Protein AF-A0A087N7C6-F1 (afdb_monomer_lite)

Secondary structure (DSSP, 8-state):
-HHHHHHHHHTT----S-SSS--HHHHHHHHHHHHHTT--------HHHHHHHHHHHH-

Foldseek 3Di:
DLLLCVLLVVVVQCLDHSPVDRDPSQLVSLQVLCVVVVHPRPSDDDVVSVVVSCVVVVD

Structure (mmCIF, N/CA/C/O backbone):
data_AF-A0A087N7C6-F1
#
_entry.id   AF-A0A087N7C6-F1
#
loop_
_atom_site.group_PDB
_atom_site.id
_atom_site.type_symbol
_atom_site.label_atom_id
_atom_site.label_alt_id
_atom_site.label_comp_id
_atom_site.label_asym_id
_atom_site.label_entity_id
_atom_site.label_seq_id
_atom_site.pdbx_PDB_ins_code
_atom_site.Cartn_x
_atom_site.Cartn_y
_atom_site.Cartn_z
_atom_site.occupancy
_atom_site.B_iso_or_equiv
_atom_site.auth_seq_id
_atom_site.auth_comp_id
_atom_site.auth_asym_id
_atom_site.auth_atom_id
_atom_site.pdbx_PDB_model_num
ATOM 1 N N . MET A 1 1 ? 3.398 -6.161 1.331 1.00 86.62 1 MET A N 1
ATOM 2 C CA . MET A 1 1 ? 3.476 -5.640 -0.054 1.00 86.62 1 MET A CA 1
ATOM 3 C C . MET A 1 1 ? 2.334 -6.101 -0.940 1.00 86.62 1 MET A C 1
ATOM 5 O O . MET A 1 1 ? 1.573 -5.254 -1.386 1.00 86.62 1 MET A O 1
ATOM 9 N N . GLU A 1 2 ? 2.166 -7.404 -1.175 1.00 90.00 2 GLU A N 1
ATOM 10 C CA . GLU A 1 2 ? 1.096 -7.916 -2.050 1.00 90.00 2 GLU A CA 1
ATOM 11 C C . GLU A 1 2 ? -0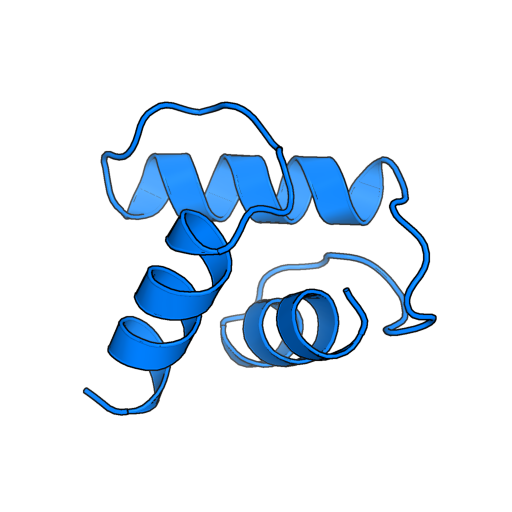.301 -7.459 -1.598 1.00 90.00 2 GLU A C 1
ATOM 13 O O . GLU A 1 2 ? -1.108 -7.008 -2.407 1.00 90.00 2 GLU A O 1
ATOM 18 N N . THR A 1 3 ? -0.554 -7.479 -0.287 1.00 90.44 3 THR A N 1
ATOM 19 C CA . THR A 1 3 ? -1.795 -6.978 0.315 1.00 90.44 3 THR A CA 1
ATOM 20 C C . THR A 1 3 ? -2.048 -5.508 -0.013 1.00 90.44 3 THR A C 1
ATOM 22 O O . THR A 1 3 ? -3.133 -5.181 -0.470 1.00 90.44 3 THR A O 1
ATOM 25 N N . ILE A 1 4 ? -1.046 -4.632 0.128 1.00 90.19 4 ILE A N 1
ATOM 26 C CA . ILE A 1 4 ? -1.165 -3.195 -0.186 1.00 90.19 4 ILE A CA 1
ATOM 27 C C . ILE A 1 4 ? -1.601 -3.004 -1.644 1.00 90.19 4 ILE A C 1
ATOM 29 O O . ILE A 1 4 ? -2.541 -2.266 -1.914 1.00 90.19 4 ILE A O 1
ATOM 33 N N . GLN A 1 5 ? -0.989 -3.733 -2.581 1.00 91.56 5 GLN A N 1
ATOM 34 C CA . GLN A 1 5 ? -1.363 -3.687 -3.999 1.00 91.56 5 GLN A CA 1
ATOM 35 C C . GLN A 1 5 ? -2.800 -4.176 -4.235 1.00 91.56 5 GLN A C 1
ATOM 37 O O . GLN A 1 5 ? -3.544 -3.551 -4.985 1.00 91.56 5 GLN A O 1
ATOM 42 N N . LYS A 1 6 ? -3.225 -5.257 -3.570 1.00 92.00 6 LYS A N 1
ATOM 43 C CA . LYS A 1 6 ? -4.609 -5.758 -3.653 1.00 92.00 6 LYS A CA 1
ATOM 44 C C . LYS A 1 6 ? -5.628 -4.754 -3.110 1.00 92.00 6 LYS A C 1
ATOM 46 O O . LYS A 1 6 ? -6.681 -4.576 -3.717 1.00 92.00 6 LYS A O 1
ATOM 51 N N . LEU A 1 7 ? -5.328 -4.103 -1.987 1.00 91.94 7 LEU A N 1
ATOM 52 C CA . LEU A 1 7 ? -6.209 -3.104 -1.376 1.00 91.94 7 LEU A CA 1
ATOM 53 C C . LEU A 1 7 ? -6.293 -1.842 -2.243 1.00 91.94 7 LEU A C 1
ATOM 55 O O . LEU A 1 7 ? -7.388 -1.372 -2.531 1.00 91.94 7 LEU A O 1
ATOM 59 N N . LEU A 1 8 ? -5.158 -1.360 -2.754 1.00 90.62 8 LEU A N 1
ATOM 60 C CA . LEU A 1 8 ? -5.110 -0.246 -3.704 1.00 90.62 8 LEU A CA 1
ATOM 61 C C . LEU A 1 8 ? -5.933 -0.541 -4.969 1.00 90.62 8 LEU A C 1
ATOM 63 O O . LEU A 1 8 ? -6.707 0.310 -5.394 1.00 90.62 8 LEU A O 1
ATOM 67 N N . LEU A 1 9 ? -5.838 -1.754 -5.529 1.00 90.25 9 LEU A N 1
ATOM 68 C CA . LEU A 1 9 ? -6.681 -2.177 -6.658 1.00 90.25 9 LEU A CA 1
ATOM 69 C C . LEU A 1 9 ? -8.176 -2.139 -6.315 1.00 90.25 9 LEU A C 1
ATOM 71 O O . LEU A 1 9 ? -8.982 -1.696 -7.129 1.00 90.25 9 LEU A O 1
ATOM 75 N N . ARG A 1 10 ? -8.554 -2.574 -5.107 1.00 90.31 10 ARG A N 1
ATOM 76 C CA . ARG A 1 10 ? -9.949 -2.520 -4.635 1.00 90.31 10 ARG A CA 1
ATOM 77 C C . ARG A 1 10 ? -10.480 -1.097 -4.496 1.00 90.31 10 ARG A C 1
ATOM 79 O O . ARG A 1 10 ? -11.663 -0.881 -4.723 1.00 90.31 10 ARG A O 1
ATOM 86 N N . LEU A 1 11 ? -9.616 -0.148 -4.153 1.00 88.25 11 LEU A N 1
ATOM 87 C CA . LEU A 1 11 ? -9.955 1.272 -4.037 1.00 88.25 11 LEU A CA 1
ATOM 88 C C . LEU A 1 11 ? -9.946 2.007 -5.387 1.00 88.25 11 LEU A C 1
ATOM 90 O O . LEU A 1 11 ? -10.150 3.216 -5.429 1.00 88.25 11 LEU A O 1
ATOM 94 N N . GLY A 1 12 ? -9.711 1.298 -6.496 1.00 88.88 12 GLY A N 1
ATOM 95 C CA . GLY A 1 12 ? -9.645 1.887 -7.834 1.00 88.88 12 GLY A CA 1
ATOM 96 C C . GLY A 1 12 ? -8.307 2.557 -8.154 1.00 88.88 12 GLY A C 1
ATOM 97 O O . GLY A 1 12 ? -8.159 3.164 -9.215 1.00 88.88 12 GLY A O 1
ATOM 98 N N . CYS A 1 13 ? -7.307 2.437 -7.278 1.00 88.62 13 CYS A N 1
ATOM 99 C CA . CYS A 1 13 ? -5.942 2.825 -7.605 1.00 88.62 13 CYS A CA 1
ATOM 100 C C . CYS A 1 13 ? -5.304 1.790 -8.547 1.00 88.62 13 CYS A C 1
ATOM 102 O O . CYS A 1 13 ? -5.695 0.624 -8.596 1.00 88.62 13 CYS A O 1
ATOM 104 N N . GLN A 1 14 ? -4.270 2.208 -9.280 1.00 89.62 14 GLN A N 1
ATOM 105 C CA . GLN A 1 14 ? -3.573 1.364 -10.255 1.00 89.62 14 GLN A CA 1
ATOM 106 C C . GLN A 1 14 ? -2.122 1.094 -9.821 1.00 89.62 14 GLN A C 1
ATOM 108 O O . GLN A 1 14 ? -1.188 1.595 -10.444 1.00 89.62 14 GLN A O 1
ATOM 113 N N . PRO A 1 15 ? -1.890 0.289 -8.766 1.00 88.06 15 PRO A N 1
ATOM 114 C CA . PRO A 1 15 ? -0.544 -0.025 -8.285 1.00 88.06 15 PRO A CA 1
ATOM 115 C C . PRO A 1 15 ? 0.229 -0.990 -9.198 1.00 88.06 15 PRO A C 1
ATOM 117 O O . PRO A 1 15 ? 1.359 -1.357 -8.874 1.00 88.06 15 PRO A O 1
ATOM 120 N N . GLY A 1 16 ? -0.373 -1.431 -10.305 1.00 85.31 16 GLY A N 1
ATOM 121 C CA . GLY A 1 16 ? 0.113 -2.543 -11.113 1.00 85.31 16 GLY A CA 1
ATOM 122 C C . GLY A 1 16 ? -0.265 -3.906 -10.517 1.00 85.31 16 GLY A C 1
ATOM 123 O O . GLY A 1 16 ? -1.080 -3.983 -9.593 1.00 85.31 16 GLY A O 1
ATOM 124 N N . PRO A 1 17 ? 0.291 -5.005 -11.051 1.00 85.31 17 PRO A N 1
ATOM 125 C CA . PRO A 1 17 ? -0.055 -6.343 -10.598 1.00 85.31 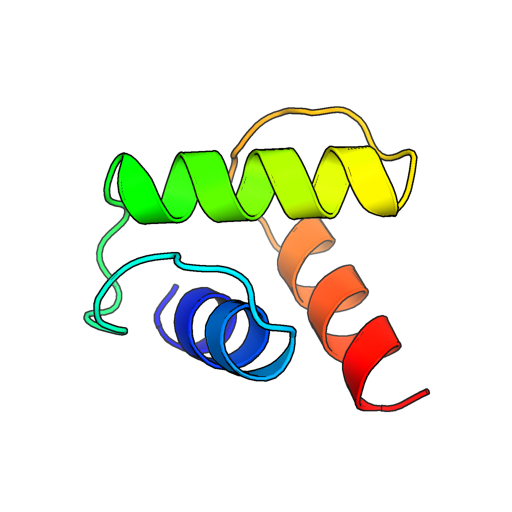17 PRO A CA 1
ATOM 126 C 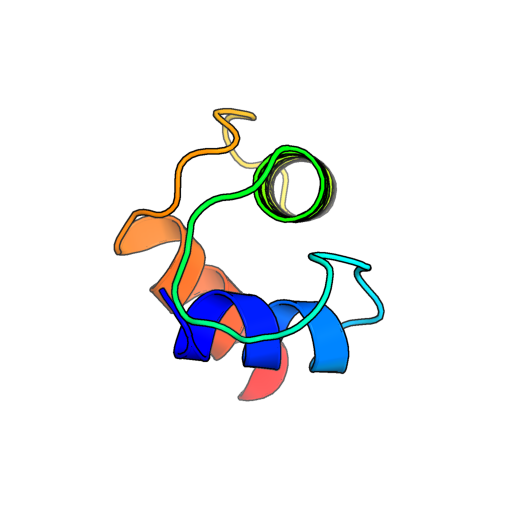C . PRO A 1 17 ? 0.421 -6.571 -9.158 1.00 85.31 17 PRO A C 1
ATOM 128 O O . PRO A 1 17 ? 1.541 -6.192 -8.800 1.00 85.31 17 PRO A O 1
ATOM 131 N N . ALA A 1 18 ? -0.416 -7.226 -8.347 1.00 85.75 18 ALA A N 1
ATOM 132 C CA . ALA A 1 18 ? -0.112 -7.567 -6.959 1.00 85.75 18 ALA A CA 1
ATOM 133 C C . ALA A 1 18 ? 0.927 -8.699 -6.878 1.00 85.75 18 ALA A C 1
ATOM 135 O O . ALA A 1 18 ? 0.616 -9.838 -6.550 1.00 85.75 18 ALA A O 1
ATOM 136 N N . THR A 1 19 ? 2.165 -8.386 -7.248 1.00 83.38 19 THR A N 1
ATOM 137 C CA . THR A 1 19 ? 3.305 -9.315 -7.270 1.00 83.38 19 THR A CA 1
ATOM 138 C C . THR A 1 19 ? 4.082 -9.325 -5.956 1.00 83.38 19 THR A C 1
ATOM 140 O O . THR A 1 19 ? 5.053 -10.064 -5.818 1.00 83.38 19 THR A O 1
ATOM 143 N N . GLY A 1 20 ? 3.724 -8.449 -5.011 1.00 84.44 20 GLY A N 1
ATOM 144 C CA . GLY A 1 20 ? 4.473 -8.246 -3.774 1.00 84.44 20 GLY A CA 1
ATOM 145 C C . GLY A 1 20 ? 5.764 -7.443 -3.946 1.00 84.44 20 GLY A C 1
ATOM 146 O O . GLY A 1 20 ? 6.459 -7.206 -2.959 1.00 84.44 20 GLY A O 1
ATOM 147 N N . ARG A 1 21 ? 6.076 -6.978 -5.161 1.00 88.75 21 ARG A N 1
ATOM 148 C CA . ARG A 1 21 ? 7.237 -6.126 -5.448 1.00 88.75 21 ARG A CA 1
ATOM 149 C C . ARG A 1 21 ? 6.846 -4.657 -5.464 1.00 88.75 21 ARG A C 1
ATOM 151 O O . ARG A 1 21 ? 5.841 -4.303 -6.072 1.00 88.75 21 ARG A O 1
ATOM 158 N N . MET A 1 22 ? 7.662 -3.801 -4.853 1.00 84.31 22 MET A N 1
ATOM 159 C CA . MET A 1 22 ? 7.501 -2.356 -4.997 1.00 84.31 22 MET A CA 1
ATOM 160 C C . MET A 1 22 ? 7.873 -1.956 -6.428 1.00 84.31 22 MET A C 1
ATOM 162 O O . MET A 1 22 ? 8.991 -2.202 -6.874 1.00 84.31 22 MET A O 1
ATOM 166 N N . THR A 1 23 ? 6.926 -1.364 -7.149 1.00 88.94 23 THR A N 1
ATOM 167 C CA . THR A 1 23 ? 7.148 -0.808 -8.490 1.00 88.94 23 THR A CA 1
ATOM 168 C C . THR A 1 23 ? 6.824 0.685 -8.485 1.00 88.94 23 THR A C 1
ATOM 170 O O . THR A 1 23 ? 6.070 1.123 -7.611 1.00 88.94 23 THR A O 1
ATOM 173 N N . PRO A 1 24 ? 7.308 1.469 -9.465 1.00 91.38 24 PRO A N 1
ATOM 174 C CA . PRO A 1 24 ? 6.938 2.881 -9.583 1.00 91.38 24 PRO A CA 1
ATOM 175 C C . PRO A 1 24 ? 5.420 3.102 -9.669 1.00 91.38 24 PRO A C 1
ATOM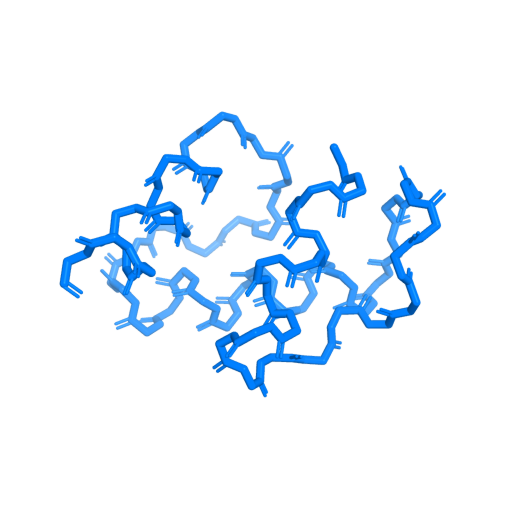 177 O O . PRO A 1 24 ? 4.902 4.050 -9.090 1.00 91.38 24 PRO A O 1
ATOM 180 N N . ALA A 1 25 ? 4.684 2.188 -10.315 1.00 90.25 25 ALA A N 1
ATOM 181 C CA . ALA A 1 25 ? 3.221 2.231 -10.355 1.00 90.25 25 ALA A CA 1
ATOM 182 C C . ALA A 1 25 ? 2.605 2.051 -8.958 1.00 90.25 25 ALA A C 1
ATOM 184 O O . ALA A 1 25 ? 1.685 2.773 -8.581 1.00 90.25 25 ALA A O 1
ATOM 185 N N . THR A 1 26 ? 3.143 1.123 -8.160 1.00 91.38 26 THR A N 1
ATOM 186 C CA . THR A 1 26 ? 2.717 0.926 -6.767 1.00 91.38 26 THR A CA 1
ATOM 187 C C . THR A 1 26 ? 3.012 2.154 -5.915 1.00 91.38 26 THR A C 1
ATOM 189 O O . THR A 1 26 ? 2.138 2.588 -5.174 1.00 91.38 26 THR A O 1
ATOM 192 N N . GLN A 1 27 ? 4.204 2.736 -6.049 1.00 92.81 27 GLN A N 1
ATOM 193 C CA . GLN A 1 27 ? 4.584 3.961 -5.345 1.00 92.81 27 GLN A CA 1
ATOM 194 C C . GLN A 1 27 ? 3.640 5.116 -5.695 1.00 92.81 27 GLN A C 1
ATOM 196 O O . GLN A 1 27 ? 3.125 5.776 -4.800 1.00 92.81 27 GLN A O 1
ATOM 201 N N . PHE A 1 28 ? 3.337 5.314 -6.978 1.00 93.00 28 PHE A N 1
ATOM 202 C CA . PHE A 1 28 ? 2.415 6.361 -7.416 1.00 93.00 28 PHE A CA 1
ATOM 203 C C . PHE A 1 28 ? 0.981 6.135 -6.915 1.00 93.00 28 PHE A C 1
ATOM 205 O O . PHE A 1 28 ? 0.297 7.078 -6.524 1.00 93.00 28 PHE A O 1
ATOM 212 N N . ALA A 1 29 ? 0.525 4.880 -6.879 1.00 93.38 29 ALA A N 1
ATOM 213 C CA . ALA A 1 29 ? -0.768 4.530 -6.303 1.00 93.38 29 ALA A CA 1
ATOM 214 C C . ALA A 1 29 ? -0.830 4.819 -4.794 1.00 93.38 29 ALA A C 1
ATOM 216 O O . ALA A 1 29 ? -1.850 5.315 -4.323 1.00 93.38 29 ALA A O 1
ATOM 217 N N . ILE A 1 30 ? 0.260 4.563 -4.062 1.00 93.25 30 ILE A N 1
ATOM 218 C CA . ILE A 1 30 ? 0.387 4.930 -2.646 1.00 93.25 30 ILE A CA 1
ATOM 219 C C . ILE A 1 30 ? 0.339 6.450 -2.492 1.00 93.25 30 ILE A C 1
ATOM 221 O O . ILE A 1 30 ? -0.473 6.934 -1.718 1.00 93.25 30 ILE A O 1
ATOM 225 N N . MET A 1 31 ? 1.118 7.197 -3.280 1.00 93.19 31 MET A N 1
ATOM 226 C CA . MET A 1 31 ? 1.139 8.665 -3.227 1.00 93.19 31 MET A CA 1
ATOM 227 C C . MET A 1 31 ? -0.245 9.273 -3.461 1.00 93.19 31 MET A C 1
ATOM 229 O O . MET A 1 31 ? -0.663 10.162 -2.727 1.00 93.19 31 MET A O 1
ATOM 233 N N . LYS A 1 32 ? -0.986 8.766 -4.452 1.00 92.44 32 LYS A N 1
ATOM 234 C CA . LYS A 1 32 ? -2.365 9.201 -4.702 1.00 92.44 32 LYS A CA 1
ATOM 235 C C . LYS A 1 32 ? -3.303 8.874 -3.550 1.00 92.44 32 LYS A C 1
ATOM 237 O O . LYS A 1 32 ? -4.212 9.645 -3.267 1.00 92.44 32 LYS A O 1
ATOM 242 N N . PHE A 1 33 ? -3.143 7.716 -2.922 1.00 92.12 33 PHE A N 1
ATOM 243 C CA . PHE A 1 33 ? -3.957 7.371 -1.764 1.00 92.12 33 PHE A CA 1
ATOM 244 C C . PHE A 1 33 ? -3.628 8.281 -0.572 1.00 92.12 33 PHE A C 1
ATOM 246 O O . PHE A 1 33 ? -4.542 8.819 0.041 1.00 92.12 33 PHE A O 1
ATOM 253 N N . GLU A 1 34 ? -2.344 8.524 -0.303 1.00 93.06 34 GLU A N 1
ATOM 254 C CA . GLU A 1 34 ? -1.895 9.457 0.738 1.00 93.06 34 GLU A CA 1
ATOM 255 C C . GLU A 1 34 ? -2.444 10.869 0.504 1.00 93.06 34 GLU A C 1
ATOM 257 O O . GLU A 1 34 ? -2.965 11.474 1.434 1.00 93.06 34 GLU A O 1
ATOM 262 N N . GLU A 1 35 ? -2.402 11.360 -0.737 1.00 93.06 35 GLU A N 1
ATOM 263 C CA . GLU A 1 35 ? -2.973 12.656 -1.123 1.00 93.06 35 GLU A CA 1
ATOM 264 C C . GLU A 1 35 ? -4.481 12.729 -0.839 1.00 93.06 35 GLU A C 1
ATOM 266 O O . GLU A 1 35 ? -4.945 13.689 -0.224 1.00 93.06 35 GLU A O 1
ATOM 271 N N . ASN A 1 36 ? -5.242 11.704 -1.235 1.00 90.62 36 ASN A N 1
ATOM 272 C CA . ASN A 1 36 ? -6.694 11.661 -1.025 1.00 90.62 36 ASN A CA 1
ATOM 273 C C . ASN A 1 36 ? -7.085 11.608 0.458 1.00 90.62 36 ASN A C 1
ATOM 275 O O . ASN A 1 36 ? -8.108 12.165 0.846 1.00 90.62 36 ASN A O 1
ATOM 279 N N . GLU A 1 37 ? -6.280 10.941 1.279 1.00 89.81 37 GLU A N 1
ATOM 280 C CA . GLU A 1 37 ? -6.509 10.814 2.720 1.00 89.81 37 GLU A CA 1
ATOM 281 C C . GLU A 1 37 ? -5.909 11.987 3.524 1.00 89.81 37 GLU A C 1
ATOM 283 O O . GLU A 1 37 ? -6.010 12.014 4.750 1.00 89.81 37 GLU A O 1
ATOM 288 N N . GLY A 1 38 ? -5.265 12.961 2.867 1.00 91.25 38 GLY A N 1
ATOM 289 C CA . GLY A 1 38 ? -4.610 14.093 3.535 1.00 91.25 38 GLY A CA 1
ATOM 290 C C . GLY A 1 38 ? -3.379 13.700 4.362 1.00 91.25 38 GLY A C 1
ATOM 291 O O . GLY A 1 38 ? -2.995 14.412 5.292 1.00 91.25 38 GLY A O 1
ATOM 292 N N . MET A 1 39 ? -2.765 12.559 4.047 1.00 90.12 39 MET A N 1
ATOM 293 C CA . MET A 1 39 ? -1.558 12.049 4.690 1.00 90.12 39 MET A CA 1
ATOM 294 C C . MET A 1 39 ? -0.283 12.619 4.045 1.00 90.12 39 MET A C 1
ATOM 296 O O . MET A 1 39 ? -0.310 13.111 2.915 1.00 90.12 39 MET A O 1
ATOM 300 N N . PRO A 1 40 ? 0.875 12.538 4.730 1.00 90.56 40 PRO A N 1
ATOM 301 C CA . PRO A 1 40 ? 2.154 12.879 4.119 1.00 90.56 40 PRO A CA 1
ATOM 302 C C . PRO A 1 40 ? 2.424 11.995 2.896 1.00 90.56 40 PRO A C 1
ATOM 304 O O . PRO A 1 40 ? 2.557 10.782 3.038 1.00 90.56 40 PRO A O 1
ATOM 307 N N . ILE A 1 41 ? 2.542 12.610 1.717 1.00 93.50 41 ILE A N 1
ATOM 308 C CA . ILE A 1 41 ? 2.804 11.917 0.450 1.00 93.50 41 ILE A CA 1
ATOM 309 C C . ILE A 1 41 ? 4.263 11.440 0.434 1.00 93.50 41 ILE A C 1
ATOM 311 O O . ILE A 1 41 ? 5.175 12.188 0.078 1.00 93.50 41 ILE A O 1
ATOM 315 N N . LYS A 1 42 ? 4.496 10.200 0.860 1.00 91.50 42 LYS A N 1
ATOM 316 C CA . LYS A 1 42 ? 5.814 9.549 0.877 1.00 91.50 42 LYS A CA 1
ATOM 317 C C . LYS A 1 42 ? 5.958 8.544 -0.261 1.00 91.50 42 LYS A C 1
ATOM 319 O O . LYS A 1 42 ? 7.061 8.326 -0.761 1.00 91.50 42 LYS A O 1
ATOM 324 N N . GLY A 1 43 ? 4.857 7.925 -0.684 1.00 90.06 43 GLY A N 1
ATOM 325 C CA . GLY A 1 43 ? 4.874 6.820 -1.638 1.00 90.06 43 GLY A CA 1
ATOM 326 C C . GLY A 1 43 ? 5.513 5.553 -1.071 1.00 90.06 43 GLY A C 1
ATOM 327 O O . GLY A 1 43 ? 5.978 4.702 -1.829 1.00 90.06 43 GLY A O 1
ATOM 328 N N . GLU A 1 44 ? 5.584 5.428 0.252 1.00 90.44 44 GLU A N 1
ATOM 329 C CA . GLU A 1 44 ? 6.266 4.326 0.917 1.00 90.44 44 GLU A CA 1
ATOM 330 C C . GLU A 1 44 ? 5.270 3.273 1.387 1.00 90.44 44 GLU A C 1
ATOM 332 O O . GLU A 1 44 ? 4.297 3.546 2.090 1.00 90.44 44 GLU A O 1
ATOM 337 N N . ALA A 1 45 ? 5.549 2.019 1.047 1.00 86.88 45 ALA A N 1
ATOM 338 C CA . ALA A 1 45 ? 4.763 0.904 1.533 1.00 86.88 45 ALA A CA 1
ATOM 339 C C . ALA A 1 45 ? 5.136 0.561 2.985 1.00 86.88 45 ALA A C 1
ATOM 341 O O . ALA A 1 45 ? 5.989 -0.286 3.246 1.00 86.88 45 ALA A O 1
ATOM 342 N N . SER A 1 46 ? 4.486 1.245 3.921 1.00 87.81 46 SER A N 1
ATOM 343 C CA . SER A 1 46 ? 4.652 1.093 5.369 1.00 87.81 46 SER A CA 1
ATOM 344 C C . SER A 1 46 ? 3.457 0.379 6.025 1.00 87.81 46 SER A C 1
ATOM 346 O O . SER A 1 46 ? 2.467 0.048 5.374 1.00 87.81 46 SER A O 1
ATOM 348 N N . SER A 1 47 ? 3.524 0.116 7.331 1.00 88.69 47 SER A N 1
ATOM 349 C CA . SER A 1 47 ? 2.344 -0.321 8.091 1.00 88.69 47 SER A CA 1
ATOM 350 C C . SER A 1 47 ? 1.257 0.757 8.117 1.00 88.69 47 SER A C 1
ATOM 352 O O . SER A 1 47 ? 0.090 0.437 7.954 1.00 88.69 47 SER A O 1
ATOM 354 N N . LEU A 1 48 ?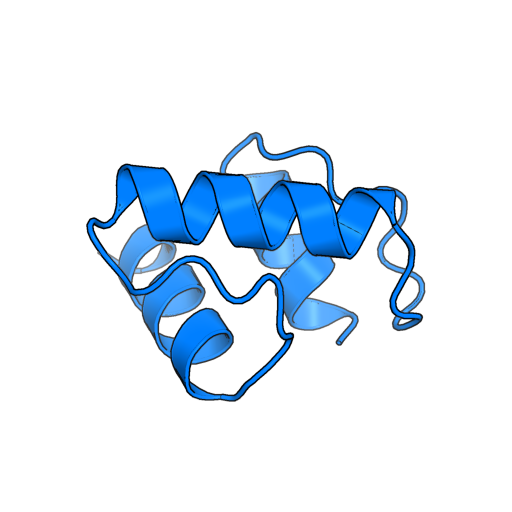 1.640 2.036 8.193 1.00 90.19 48 LEU A N 1
ATOM 355 C CA . LEU A 1 48 ? 0.702 3.161 8.234 1.00 90.19 48 LEU A CA 1
ATOM 356 C C . LEU A 1 48 ? -0.202 3.210 6.994 1.00 90.19 48 LEU A C 1
ATOM 358 O O . LEU A 1 48 ? -1.415 3.354 7.127 1.00 90.19 48 LEU A O 1
ATOM 362 N N . ILE A 1 49 ? 0.367 3.017 5.796 1.00 91.69 49 ILE A N 1
ATOM 363 C CA . ILE A 1 49 ? -0.450 2.955 4.577 1.00 91.69 49 ILE A CA 1
ATOM 364 C C . ILE A 1 49 ? -1.356 1.721 4.574 1.00 91.69 49 ILE A C 1
ATOM 366 O O . ILE A 1 49 ? -2.490 1.791 4.115 1.00 91.69 49 ILE A O 1
ATOM 370 N N . LEU A 1 50 ? -0.882 0.587 5.099 1.00 91.44 50 LEU A N 1
ATOM 371 C CA . LEU A 1 50 ? -1.675 -0.636 5.173 1.00 91.44 50 LEU A CA 1
ATOM 372 C C . LEU A 1 50 ? -2.890 -0.461 6.095 1.00 91.44 50 LEU A C 1
ATOM 374 O O . LEU A 1 50 ? -3.995 -0.819 5.693 1.00 91.44 50 LEU A O 1
ATOM 378 N N . ASP A 1 51 ? -2.701 0.115 7.282 1.00 93.12 51 ASP A N 1
ATOM 379 C CA . ASP A 1 51 ? -3.779 0.401 8.235 1.00 93.12 51 ASP A CA 1
ATOM 380 C C . ASP A 1 51 ? -4.812 1.378 7.659 1.00 93.12 51 ASP A C 1
ATOM 382 O O . ASP A 1 51 ? -6.018 1.153 7.785 1.00 93.12 51 ASP A O 1
ATOM 386 N N . ALA A 1 52 ? -4.364 2.425 6.963 1.00 92.12 52 ALA A N 1
ATOM 387 C CA . ALA A 1 52 ? -5.265 3.374 6.311 1.00 92.12 52 ALA A CA 1
ATOM 388 C C . ALA A 1 52 ? -6.063 2.731 5.160 1.00 92.12 52 ALA A C 1
ATOM 390 O O . ALA A 1 52 ? -7.279 2.899 5.073 1.00 92.12 52 ALA A O 1
ATOM 391 N N . LEU A 1 53 ? -5.410 1.922 4.316 1.00 92.31 53 LEU A N 1
ATOM 392 C CA . LEU A 1 53 ? -6.076 1.174 3.242 1.00 92.31 53 LEU A CA 1
ATOM 393 C C . LEU A 1 53 ? -7.124 0.199 3.789 1.00 92.31 53 LEU A C 1
ATOM 395 O O . LEU A 1 53 ? -8.205 0.069 3.215 1.00 92.31 53 LEU A O 1
ATOM 399 N N . LEU A 1 54 ? -6.807 -0.493 4.887 1.00 91.88 54 LEU A N 1
ATOM 400 C CA . LEU A 1 54 ? -7.746 -1.386 5.562 1.00 91.88 54 LEU A CA 1
ATOM 401 C C . LEU A 1 54 ? -8.922 -0.600 6.132 1.00 91.88 54 LEU A C 1
ATOM 403 O O . LEU A 1 54 ? -10.057 -0.937 5.810 1.00 91.88 54 LEU A O 1
ATOM 407 N N . SER A 1 55 ? -8.652 0.481 6.866 1.00 92.06 55 SER A N 1
ATOM 408 C CA . SER A 1 55 ? -9.682 1.357 7.439 1.00 92.06 55 SER A CA 1
ATOM 409 C C . SER A 1 55 ? -10.658 1.861 6.375 1.00 92.06 55 SER A C 1
ATOM 411 O O . SER A 1 55 ? -11.862 1.881 6.611 1.00 92.06 55 SER A O 1
ATOM 413 N N . ARG A 1 56 ? -10.167 2.181 5.170 1.00 90.31 56 ARG A N 1
ATOM 414 C CA . ARG A 1 56 ? -11.006 2.643 4.055 1.00 90.31 56 ARG A CA 1
ATOM 415 C C . ARG A 1 56 ? -11.903 1.560 3.446 1.00 90.31 56 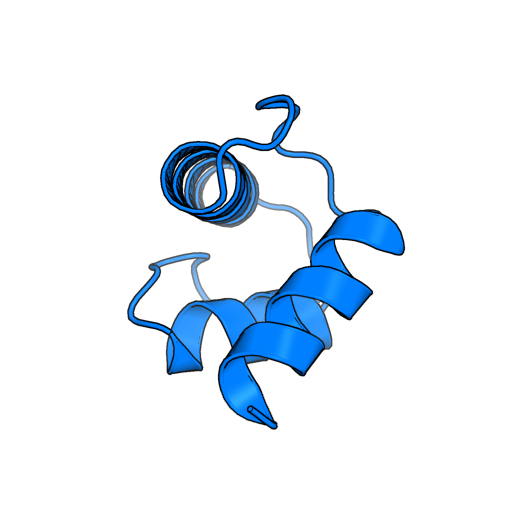ARG A C 1
ATOM 417 O O . ARG A 1 56 ? -12.933 1.903 2.869 1.00 90.31 56 ARG A O 1
ATOM 424 N N . ILE A 1 57 ? -11.495 0.291 3.521 1.00 86.00 57 ILE A N 1
ATOM 425 C CA . ILE A 1 57 ? -12.209 -0.865 2.946 1.00 86.00 57 ILE A CA 1
ATOM 426 C C . ILE A 1 57 ? -13.153 -1.516 3.963 1.00 86.00 57 ILE A C 1
ATOM 428 O O . ILE A 1 57 ? -14.162 -2.096 3.566 1.00 86.00 57 ILE A O 1
ATOM 432 N N . THR A 1 58 ? -12.803 -1.483 5.248 1.00 84.00 58 THR A N 1
ATOM 433 C CA . THR A 1 58 ? -13.622 -2.044 6.332 1.00 84.00 58 THR A CA 1
ATOM 434 C C . THR A 1 58 ? -14.600 -1.039 6.936 1.00 84.00 58 THR A C 1
ATOM 436 O O . THR A 1 58 ? -15.458 -1.455 7.711 1.00 84.00 58 THR A O 1
ATOM 439 N N . GLY A 1 59 ? -14.438 0.250 6.629 1.00 63.91 59 GLY A N 1
ATOM 440 C CA . GLY A 1 59 ? -15.338 1.336 7.023 1.00 63.91 59 GLY A CA 1
ATOM 441 C C . GLY A 1 59 ? -16.484 1.572 6.050 1.00 63.91 59 GLY A C 1
ATOM 442 O O . GLY A 1 59 ? -16.348 1.216 4.858 1.00 63.91 59 GLY A O 1
#

Sequence (59 aa):
METIQKLLLRLGCQPGPATGRMTPATQFAIMKFEENEGMPIKGEASSLILDALLSRITG

Radius of gyration: 9.83 Å; chains: 1; bounding box: 23×23×19 Å

pLDDT: mean 89.54, std 4.26, range [63.91, 93.5]